Protein AF-A0AAU0KMZ4-F1 (afdb_monomer_lite)

Radius of gyration: 12.07 Å; chains: 1; bounding box: 36×17×27 Å

Sequence (64 aa):
MKYKVLITPVAPSIDTHPNFSGVLANYEVDANSESEARDVAFDRFCQENPFRSHRRDDFIINVS

Structure (mmCIF, N/CA/C/O backbone):
data_AF-A0AAU0KMZ4-F1
#
_entry.id   AF-A0AAU0KMZ4-F1
#
loop_
_atom_site.group_PDB
_atom_site.id
_atom_site.type_symbol
_atom_site.label_atom_id
_atom_site.label_alt_id
_atom_site.label_comp_id
_atom_site.label_asym_id
_atom_site.label_entity_id
_atom_site.label_seq_id
_atom_site.pdbx_PDB_ins_code
_atom_site.Cartn_x
_atom_site.Cartn_y
_atom_site.Cartn_z
_atom_site.occupancy
_atom_site.B_iso_or_equiv
_atom_site.auth_seq_id
_atom_site.auth_comp_id
_atom_site.auth_asym_id
_atom_site.auth_atom_id
_atom_site.pdbx_PDB_model_num
ATOM 1 N N . MET A 1 1 ? -10.523 2.551 11.017 1.00 88.56 1 MET A N 1
ATOM 2 C CA . MET A 1 1 ? -9.247 2.474 11.761 1.00 88.56 1 MET A CA 1
ATOM 3 C C . MET A 1 1 ? -8.180 3.041 10.853 1.00 88.56 1 MET A C 1
ATOM 5 O O . MET A 1 1 ? -8.228 2.764 9.660 1.00 88.56 1 MET A O 1
ATOM 9 N N . LYS A 1 2 ? -7.249 3.828 11.395 1.00 93.06 2 LYS A N 1
ATOM 10 C CA . LYS A 1 2 ? -6.141 4.357 10.601 1.00 93.06 2 LYS A CA 1
ATOM 11 C C . LYS A 1 2 ? -5.005 3.354 10.570 1.00 93.06 2 LYS A C 1
ATOM 13 O O . LYS A 1 2 ? -4.523 2.959 11.626 1.00 93.06 2 LYS A O 1
ATOM 18 N N . TYR A 1 3 ? -4.594 2.997 9.365 1.00 95.12 3 TYR A N 1
ATOM 19 C CA . TYR A 1 3 ? -3.470 2.120 9.092 1.00 95.12 3 TYR A CA 1
ATOM 20 C C . TYR A 1 3 ? -2.391 2.895 8.361 1.00 95.12 3 TYR A C 1
ATOM 22 O O . TYR A 1 3 ? -2.681 3.678 7.451 1.00 95.12 3 TYR A O 1
ATOM 30 N N . LYS A 1 4 ? -1.140 2.644 8.723 1.00 95.50 4 LYS A N 1
ATOM 31 C CA . LYS A 1 4 ? 0.008 3.129 7.972 1.00 95.50 4 LYS A CA 1
ATOM 32 C C . LYS A 1 4 ? 0.455 2.043 7.005 1.00 95.50 4 LYS A C 1
ATOM 34 O O . LYS A 1 4 ? 0.725 0.917 7.413 1.00 95.50 4 LYS A O 1
ATOM 39 N N . VAL A 1 5 ? 0.537 2.386 5.723 1.00 94.50 5 VAL A N 1
ATOM 40 C CA . VAL A 1 5 ? 0.894 1.458 4.650 1.00 94.50 5 VAL A CA 1
ATOM 41 C C . VA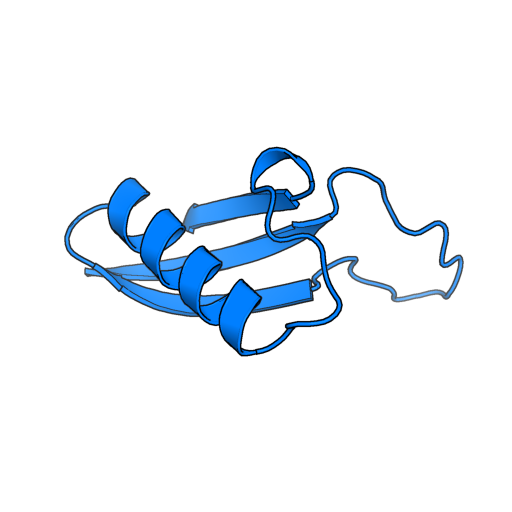L A 1 5 ? 2.163 1.922 3.947 1.00 94.50 5 VAL A C 1
ATOM 43 O O . VAL A 1 5 ? 2.210 3.010 3.378 1.00 94.50 5 VAL A O 1
ATOM 46 N N . LEU A 1 6 ? 3.190 1.077 3.967 1.00 94.00 6 LEU A N 1
ATOM 47 C CA . LEU A 1 6 ? 4.477 1.304 3.314 1.00 94.00 6 LEU A CA 1
ATOM 48 C C . LEU A 1 6 ? 4.621 0.372 2.113 1.00 94.00 6 LEU A C 1
ATOM 50 O O . LEU A 1 6 ? 4.493 -0.844 2.262 1.00 94.00 6 LEU A O 1
ATOM 54 N N . ILE A 1 7 ? 4.916 0.944 0.946 1.00 91.00 7 ILE A N 1
ATOM 55 C CA . ILE A 1 7 ? 5.129 0.213 -0.308 1.00 91.00 7 ILE A CA 1
ATOM 56 C C . ILE A 1 7 ? 6.596 0.343 -0.713 1.00 91.00 7 ILE A C 1
ATOM 58 O O . ILE A 1 7 ? 7.097 1.451 -0.928 1.00 91.00 7 ILE A O 1
ATOM 62 N N . THR A 1 8 ? 7.278 -0.790 -0.847 1.00 90.12 8 THR A N 1
ATOM 63 C CA . THR A 1 8 ? 8.660 -0.896 -1.344 1.00 90.12 8 THR A CA 1
ATOM 64 C C . THR A 1 8 ? 8.718 -1.907 -2.499 1.00 90.12 8 THR A C 1
ATOM 66 O O . THR A 1 8 ? 7.819 -2.738 -2.615 1.00 90.12 8 THR A O 1
ATOM 69 N N . PRO A 1 9 ? 9.709 -1.864 -3.406 1.00 86.19 9 PRO A N 1
ATOM 70 C CA . PRO A 1 9 ? 9.825 -2.870 -4.457 1.00 86.19 9 PRO A CA 1
ATOM 71 C C . PRO A 1 9 ? 10.380 -4.183 -3.879 1.00 86.19 9 PRO A C 1
ATOM 73 O O . PRO A 1 9 ? 11.205 -4.158 -2.965 1.00 86.19 9 PRO A O 1
ATOM 76 N N . VAL A 1 10 ? 9.957 -5.331 -4.420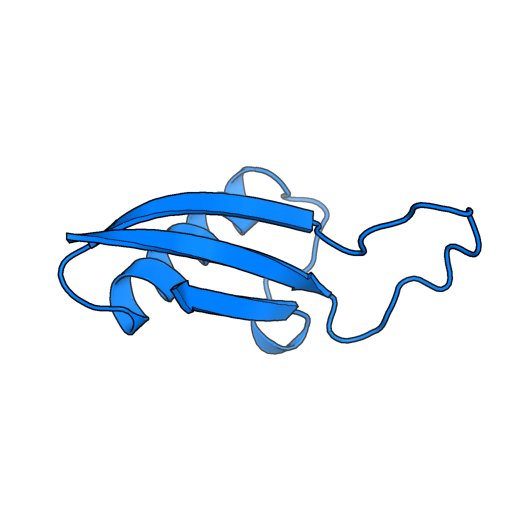 1.00 81.38 10 VAL A N 1
ATOM 77 C CA . VAL A 1 10 ? 10.481 -6.655 -4.019 1.00 81.38 10 VAL A CA 1
ATOM 78 C C . VAL A 1 10 ? 11.958 -6.800 -4.373 1.00 81.38 10 VAL A C 1
ATOM 80 O O . VAL A 1 10 ? 12.747 -7.289 -3.567 1.00 81.38 10 VAL A O 1
ATOM 83 N N . ALA A 1 11 ? 12.348 -6.349 -5.565 1.00 68.38 11 ALA A N 1
ATOM 84 C CA . ALA A 1 11 ? 13.753 -6.220 -5.912 1.00 68.38 11 ALA A CA 1
ATOM 85 C C . ALA A 1 11 ? 14.241 -4.842 -5.447 1.00 68.38 11 ALA A C 1
ATOM 87 O O . ALA A 1 11 ? 13.663 -3.836 -5.875 1.00 68.38 11 ALA A O 1
ATOM 88 N N . PRO A 1 12 ? 15.300 -4.744 -4.620 1.00 57.22 12 PRO A N 1
ATOM 89 C CA . PRO A 1 12 ? 15.931 -3.456 -4.405 1.00 57.22 12 PRO A CA 1
ATOM 90 C C . PRO A 1 12 ? 16.371 -2.961 -5.782 1.00 57.22 12 PRO A C 1
ATOM 92 O O . PRO A 1 12 ? 17.149 -3.626 -6.469 1.00 57.22 12 PRO A O 1
ATOM 95 N N . SER A 1 13 ? 15.843 -1.814 -6.218 1.00 53.50 13 SER A N 1
ATOM 96 C CA . SER A 1 13 ? 16.532 -1.063 -7.264 1.00 53.50 13 SER A CA 1
ATOM 97 C C . SER A 1 13 ? 17.958 -0.918 -6.749 1.00 53.50 13 SER A C 1
ATOM 99 O O . SER A 1 13 ? 18.135 -0.440 -5.627 1.00 53.50 13 SER A O 1
ATOM 101 N N . ILE A 1 14 ? 18.940 -1.452 -7.484 1.00 49.44 14 ILE A N 1
ATOM 102 C CA . ILE A 1 14 ? 20.367 -1.355 -7.151 1.00 49.44 14 ILE A CA 1
ATOM 103 C C . ILE A 1 14 ? 20.761 0.103 -7.381 1.00 49.44 14 ILE A C 1
ATOM 105 O O . ILE A 1 14 ? 21.467 0.452 -8.317 1.00 49.44 14 ILE A O 1
ATOM 109 N N . ASP A 1 15 ? 20.187 0.978 -6.573 1.00 52.66 15 ASP A N 1
ATOM 110 C CA . ASP A 1 15 ? 20.445 2.389 -6.564 1.00 52.66 15 ASP A CA 1
ATOM 111 C C . ASP A 1 15 ? 21.346 2.602 -5.355 1.00 52.66 15 ASP A C 1
ATOM 113 O O . ASP A 1 15 ? 20.904 2.761 -4.218 1.00 52.66 15 ASP A O 1
ATOM 117 N N . THR A 1 16 ? 22.650 2.444 -5.591 1.00 53.25 16 THR A N 1
ATOM 118 C CA . THR A 1 16 ? 23.722 2.458 -4.584 1.00 53.25 16 THR A CA 1
ATOM 119 C C . THR A 1 16 ? 23.986 3.858 -4.025 1.00 53.25 16 THR A C 1
ATOM 121 O O . THR A 1 16 ? 25.107 4.170 -3.621 1.00 53.25 16 THR A O 1
ATOM 124 N N . HIS A 1 17 ? 22.980 4.732 -4.015 1.00 56.00 17 HIS A N 1
ATOM 125 C CA . HIS A 1 17 ? 23.085 6.024 -3.365 1.00 56.00 17 HIS A CA 1
ATOM 126 C C . HIS A 1 17 ? 22.974 5.840 -1.846 1.00 56.00 17 HIS A C 1
ATOM 128 O O . HIS A 1 17 ? 22.033 5.203 -1.357 1.00 56.00 17 HIS A O 1
ATOM 134 N N . PRO A 1 18 ? 23.907 6.409 -1.066 1.00 44.84 18 PRO A N 1
ATOM 135 C CA . PRO A 1 18 ? 23.769 6.430 0.380 1.00 44.84 18 PRO A CA 1
ATOM 136 C C . PRO A 1 18 ? 22.482 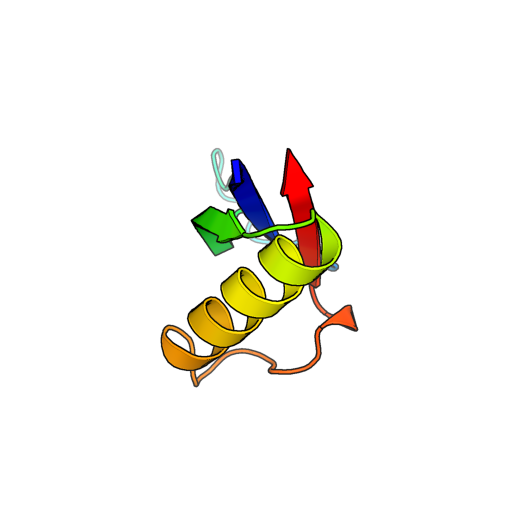7.198 0.718 1.00 44.84 18 PRO A C 1
ATOM 138 O O . PRO A 1 18 ? 22.306 8.329 0.270 1.00 44.84 18 PRO A O 1
ATOM 141 N N . ASN A 1 19 ? 21.593 6.572 1.499 1.00 54.56 19 ASN A N 1
ATOM 142 C CA . ASN A 1 19 ? 20.262 7.057 1.919 1.00 54.56 19 ASN A CA 1
ATOM 143 C C . ASN A 1 19 ? 19.063 6.738 1.006 1.00 54.56 19 ASN A C 1
ATOM 145 O O . ASN A 1 19 ? 17.980 7.281 1.233 1.00 54.56 19 ASN A O 1
ATOM 149 N N . PHE A 1 20 ? 19.185 5.837 0.028 1.00 59.34 20 PHE A N 1
ATOM 150 C CA . PHE A 1 20 ? 17.991 5.321 -0.644 1.00 59.34 20 PHE A CA 1
ATOM 151 C C . PHE A 1 20 ? 17.209 4.404 0.311 1.00 59.34 20 PHE A C 1
ATOM 153 O O . PHE A 1 20 ? 17.630 3.288 0.605 1.00 59.34 20 PHE A O 1
ATOM 160 N N . SER A 1 21 ? 16.069 4.876 0.825 1.00 65.50 21 SER A N 1
ATOM 161 C CA . SER A 1 21 ? 15.231 4.095 1.750 1.00 65.50 21 SER A CA 1
ATOM 162 C C . SER A 1 21 ? 14.542 2.904 1.076 1.00 65.50 21 SER A C 1
ATOM 164 O O . SER A 1 21 ? 13.998 2.045 1.766 1.00 65.50 21 SER A O 1
ATOM 166 N N . GLY A 1 22 ? 14.508 2.866 -0.262 1.00 74.44 22 GLY A N 1
ATOM 167 C CA . GLY A 1 22 ? 13.742 1.876 -1.020 1.00 74.44 22 GLY A CA 1
ATOM 168 C C . GLY A 1 22 ? 12.225 2.038 -0.897 1.00 74.44 22 GLY A C 1
ATOM 169 O O . GLY A 1 22 ? 11.486 1.235 -1.462 1.00 74.44 22 GLY A O 1
ATOM 170 N N . VAL A 1 23 ? 11.739 3.058 -0.180 1.00 83.62 23 VAL A N 1
ATOM 171 C CA . VAL A 1 23 ? 10.306 3.315 -0.012 1.00 83.62 23 VAL A CA 1
ATOM 172 C C . VAL A 1 23 ? 9.783 4.070 -1.224 1.00 83.62 23 VAL A C 1
ATOM 174 O O . VAL A 1 23 ? 10.225 5.180 -1.510 1.00 83.62 23 VAL A O 1
ATOM 177 N N . LEU A 1 24 ? 8.827 3.465 -1.926 1.00 85.94 24 LEU A N 1
ATOM 178 C CA . LEU A 1 24 ? 8.159 4.077 -3.074 1.00 85.94 24 LEU A CA 1
ATOM 179 C C . LEU A 1 24 ? 6.974 4.928 -2.637 1.00 85.94 24 LEU A C 1
ATOM 181 O O . LEU A 1 24 ? 6.726 5.969 -3.236 1.00 85.94 24 LEU A O 1
ATOM 185 N N . ALA A 1 25 ? 6.253 4.492 -1.603 1.00 88.81 25 ALA A N 1
ATOM 186 C CA . ALA A 1 25 ? 5.140 5.244 -1.047 1.00 88.81 25 ALA A CA 1
ATOM 187 C C . ALA A 1 25 ? 4.899 4.929 0.433 1.00 88.81 25 ALA A C 1
ATOM 189 O O . ALA A 1 25 ? 5.216 3.844 0.926 1.00 88.81 25 ALA A O 1
ATOM 190 N N . ASN A 1 26 ? 4.321 5.904 1.130 1.00 93.50 26 ASN A N 1
ATOM 191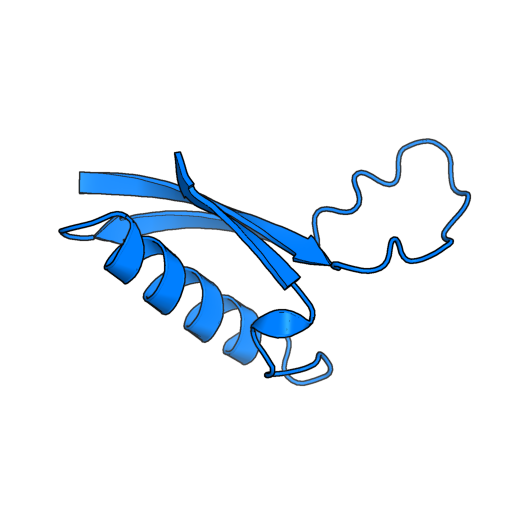 C CA . ASN A 1 26 ? 3.932 5.827 2.532 1.00 93.50 26 ASN A CA 1
ATOM 192 C C . ASN A 1 26 ? 2.570 6.513 2.687 1.00 93.50 26 ASN A C 1
ATOM 194 O O . ASN A 1 26 ? 2.483 7.735 2.557 1.00 93.50 26 ASN A O 1
ATOM 198 N N . TYR A 1 27 ? 1.525 5.734 2.945 1.00 94.25 27 TYR A N 1
ATOM 199 C CA . TYR A 1 27 ? 0.152 6.214 3.061 1.00 94.25 27 TYR A CA 1
ATOM 200 C C . TYR A 1 27 ? -0.383 6.031 4.474 1.00 94.25 27 TYR A C 1
ATOM 202 O O . TYR A 1 27 ? -0.073 5.054 5.151 1.00 94.25 27 TYR A O 1
ATOM 210 N N . GLU A 1 28 ? -1.258 6.942 4.880 1.00 94.88 28 GLU A N 1
ATOM 211 C CA . GLU A 1 28 ? -2.192 6.712 5.977 1.00 94.88 28 GLU A CA 1
ATOM 212 C C . GLU A 1 28 ? -3.577 6.495 5.370 1.00 94.88 28 GLU A C 1
ATOM 214 O O . GLU A 1 28 ? -4.071 7.338 4.615 1.00 94.88 28 GLU A O 1
ATOM 219 N N . VAL A 1 29 ? -4.180 5.346 5.661 1.00 94.75 29 VAL A N 1
ATOM 220 C CA . VAL A 1 29 ? -5.457 4.921 5.086 1.00 94.75 29 VAL A CA 1
ATOM 221 C C . VAL A 1 29 ? -6.435 4.612 6.208 1.00 94.75 29 VAL A C 1
ATOM 223 O O . VAL A 1 29 ? -6.120 3.855 7.124 1.00 94.75 29 VAL A O 1
ATOM 226 N N . ASP A 1 30 ? -7.636 5.182 6.129 1.00 94.19 30 ASP A N 1
ATOM 227 C CA . ASP A 1 30 ? -8.755 4.766 6.970 1.00 94.19 30 ASP A CA 1
ATOM 228 C C . ASP A 1 30 ? -9.449 3.556 6.331 1.00 94.19 30 ASP A C 1
ATOM 230 O O . ASP A 1 30 ? -10.010 3.661 5.243 1.00 94.19 30 ASP A O 1
ATOM 234 N N . ALA A 1 31 ? -9.400 2.408 7.007 1.00 93.44 31 ALA A N 1
ATOM 235 C CA . ALA A 1 31 ? -10.018 1.158 6.563 1.00 93.44 31 ALA A CA 1
ATOM 236 C C . ALA A 1 31 ? -10.608 0.370 7.744 1.00 93.44 31 ALA A C 1
ATOM 238 O O . ALA A 1 31 ? -10.364 0.687 8.916 1.00 93.44 31 ALA A O 1
ATOM 239 N N . ASN A 1 32 ? -11.389 -0.667 7.453 1.00 93.62 32 ASN A N 1
ATOM 240 C CA . ASN A 1 32 ? -11.981 -1.552 8.459 1.00 93.62 32 ASN A CA 1
ATOM 241 C C . ASN A 1 32 ? -11.084 -2.755 8.784 1.00 93.62 32 ASN A C 1
ATOM 243 O O . ASN A 1 32 ? -11.312 -3.426 9.787 1.00 93.62 32 ASN A O 1
ATOM 247 N N . SER A 1 33 ? -10.070 -3.031 7.957 1.00 94.38 33 SER A N 1
ATOM 248 C CA . SER A 1 33 ? -9.102 -4.113 8.162 1.00 94.38 33 SER A CA 1
ATOM 249 C C . SER A 1 33 ? -7.746 -3.804 7.522 1.00 94.38 33 SER A C 1
ATOM 251 O O . SER A 1 33 ? -7.655 -2.980 6.611 1.00 94.38 33 SER A O 1
ATOM 253 N N . GLU A 1 34 ? -6.697 -4.518 7.942 1.00 93.62 34 GLU A N 1
ATOM 254 C CA . GLU A 1 34 ? -5.366 -4.408 7.328 1.00 93.62 34 GLU A CA 1
ATOM 255 C C . GLU A 1 34 ? -5.370 -4.800 5.845 1.00 93.62 34 GLU A C 1
ATOM 257 O O . GLU A 1 34 ? -4.687 -4.170 5.042 1.00 93.62 34 GLU A O 1
ATOM 262 N N . SER A 1 35 ? -6.153 -5.818 5.462 1.00 93.44 35 SER A N 1
ATOM 263 C CA . SER A 1 35 ? -6.251 -6.245 4.059 1.00 93.44 35 SER A CA 1
ATOM 264 C C . SER A 1 35 ? -6.867 -5.150 3.193 1.00 93.44 35 SER A C 1
ATOM 266 O O . SER A 1 35 ? -6.324 -4.825 2.142 1.00 93.44 35 SER A O 1
ATOM 268 N N . GLU A 1 36 ? -7.954 -4.538 3.666 1.00 94.75 36 GLU A N 1
ATOM 269 C CA . GLU A 1 36 ? -8.603 -3.420 2.979 1.00 94.75 36 GLU A CA 1
ATOM 270 C C . GLU A 1 36 ? -7.669 -2.205 2.895 1.00 94.75 36 GLU A C 1
ATOM 272 O O . GLU A 1 36 ? -7.520 -1.621 1.824 1.00 94.75 36 GLU A O 1
ATOM 277 N N . ALA A 1 37 ? -6.963 -1.866 3.982 1.00 95.00 37 ALA A N 1
ATOM 278 C CA . ALA A 1 37 ? -5.961 -0.798 3.968 1.00 95.00 37 ALA A CA 1
ATOM 279 C C . ALA A 1 37 ? -4.876 -1.055 2.915 1.00 95.00 37 ALA A C 1
ATOM 281 O O . ALA A 1 37 ? -4.464 -0.140 2.199 1.00 95.00 37 ALA A O 1
ATOM 282 N N . ARG A 1 38 ? -4.436 -2.312 2.796 1.00 93.06 38 ARG A N 1
ATOM 283 C CA . ARG A 1 38 ? -3.440 -2.737 1.815 1.00 93.06 38 ARG A CA 1
ATOM 284 C C . ARG A 1 38 ? -3.939 -2.588 0.382 1.00 93.06 38 ARG A C 1
ATOM 286 O O . ARG A 1 38 ? -3.143 -2.247 -0.489 1.00 93.06 38 ARG A O 1
ATOM 293 N N . ASP A 1 39 ? -5.200 -2.918 0.118 1.00 94.19 39 ASP A N 1
ATOM 294 C CA . ASP A 1 39 ? -5.802 -2.825 -1.217 1.00 94.19 39 ASP A CA 1
ATOM 295 C C . ASP A 1 39 ? -5.965 -1.358 -1.623 1.00 94.19 39 ASP A C 1
ATOM 297 O O . ASP A 1 39 ? -5.437 -0.938 -2.650 1.00 94.19 39 ASP A O 1
ATOM 301 N N . VAL A 1 40 ? -6.563 -0.544 -0.750 1.00 94.62 40 VAL A N 1
ATOM 302 C CA . VAL A 1 40 ? -6.786 0.891 -0.988 1.00 94.62 40 VAL A CA 1
ATOM 303 C C . VAL A 1 40 ? -5.469 1.645 -1.197 1.00 94.62 40 VAL A C 1
ATOM 305 O O . VAL A 1 40 ? -5.355 2.465 -2.109 1.00 94.62 40 VAL A O 1
ATOM 308 N N . ALA A 1 41 ? -4.453 1.367 -0.376 1.00 94.69 41 ALA A N 1
ATOM 309 C CA . ALA A 1 41 ? -3.134 1.974 -0.534 1.00 94.69 41 ALA A CA 1
ATOM 310 C C . ALA A 1 41 ? -2.473 1.589 -1.866 1.00 94.69 41 ALA A C 1
ATOM 312 O O . ALA A 1 41 ? -1.819 2.423 -2.491 1.00 94.69 41 ALA A O 1
ATOM 313 N N . PHE A 1 42 ? -2.636 0.336 -2.303 1.00 93.50 42 PHE A N 1
ATOM 314 C CA . PHE A 1 42 ? -2.049 -0.144 -3.550 1.00 93.50 42 PHE A CA 1
ATOM 315 C C . PHE A 1 42 ? -2.743 0.441 -4.783 1.00 93.50 42 PHE A C 1
ATOM 317 O O . PHE A 1 42 ? -2.065 0.876 -5.713 1.00 93.50 42 PHE A O 1
ATOM 324 N N . ASP A 1 43 ? -4.071 0.530 -4.774 1.00 94.31 43 ASP A N 1
ATOM 325 C CA . ASP A 1 43 ? -4.823 1.165 -5.858 1.00 94.31 43 ASP A CA 1
ATOM 326 C C . ASP A 1 43 ? -4.435 2.637 -6.004 1.00 94.31 43 ASP A C 1
ATOM 328 O O . ASP A 1 43 ? -4.158 3.113 -7.109 1.00 94.31 43 ASP A O 1
ATOM 332 N N . ARG A 1 44 ? -4.324 3.352 -4.879 1.00 94.00 44 ARG A N 1
ATOM 333 C CA . ARG A 1 44 ? -3.857 4.741 -4.867 1.00 94.00 44 ARG A CA 1
ATOM 334 C C . ARG A 1 44 ? -2.434 4.869 -5.408 1.00 94.00 44 ARG A C 1
ATOM 336 O O . ARG A 1 44 ? -2.166 5.748 -6.223 1.00 94.00 44 ARG A O 1
ATOM 343 N N . PHE A 1 45 ? -1.538 3.975 -5.000 1.00 93.19 45 PHE A N 1
ATOM 344 C CA . PHE A 1 45 ? -0.170 3.936 -5.508 1.00 93.1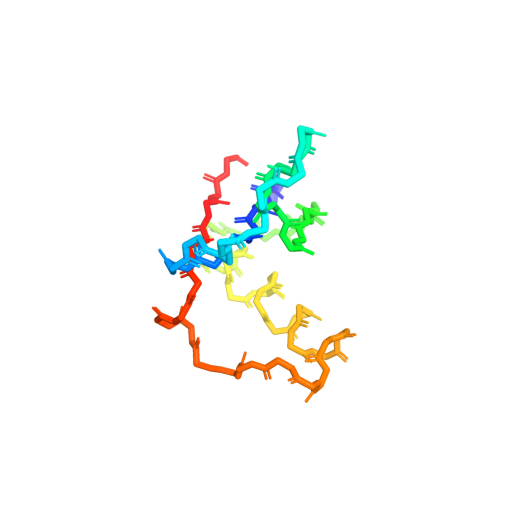9 45 PHE A CA 1
ATOM 345 C C . PHE A 1 45 ? -0.114 3.774 -7.027 1.00 93.19 45 PHE A C 1
ATOM 347 O O . PHE A 1 45 ? 0.631 4.501 -7.686 1.00 93.19 45 PHE A O 1
ATOM 354 N N . CYS A 1 46 ? -0.920 2.864 -7.577 1.00 91.19 46 CYS A N 1
ATOM 355 C CA . CYS A 1 46 ? -1.027 2.625 -9.014 1.00 91.19 46 CYS A CA 1
ATOM 356 C C . CYS A 1 46 ? -1.523 3.871 -9.763 1.00 91.19 46 CYS A C 1
ATOM 358 O O . CYS A 1 46 ? -0.965 4.236 -10.794 1.00 91.19 46 CYS A O 1
ATOM 360 N N . GLN A 1 47 ? -2.529 4.563 -9.220 1.00 91.75 47 GLN A N 1
ATOM 361 C CA . GLN A 1 47 ? -3.056 5.802 -9.802 1.00 91.75 47 GLN A CA 1
ATOM 362 C C . GLN A 1 47 ? -2.026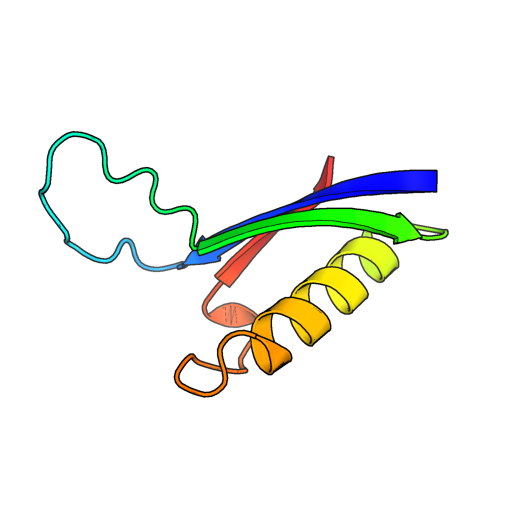 6.939 -9.799 1.00 91.75 47 GLN A C 1
ATOM 364 O O . GLN A 1 47 ? -1.920 7.678 -10.776 1.00 91.75 47 GLN A O 1
ATOM 369 N N . GLU A 1 48 ? -1.260 7.080 -8.716 1.00 91.25 48 GLU A N 1
ATOM 370 C CA . GLU A 1 48 ? -0.217 8.105 -8.589 1.00 91.25 48 GLU A CA 1
ATOM 371 C C . GLU A 1 48 ? 1.040 7.764 -9.415 1.00 91.25 48 GLU A C 1
ATOM 373 O O . GLU A 1 48 ? 1.784 8.660 -9.812 1.00 91.25 48 GLU A O 1
ATOM 378 N N . ASN A 1 49 ? 1.273 6.480 -9.713 1.00 86.56 49 ASN A N 1
ATOM 379 C CA . ASN A 1 49 ? 2.454 5.988 -10.423 1.00 86.56 49 ASN A CA 1
ATOM 380 C C . ASN A 1 49 ? 2.083 5.145 -11.660 1.00 86.56 49 ASN A C 1
ATOM 382 O O . ASN A 1 49 ? 2.459 3.972 -11.728 1.00 86.56 49 ASN A O 1
ATOM 386 N N . PRO A 1 50 ? 1.450 5.731 -12.694 1.00 85.62 50 PRO A N 1
ATOM 387 C CA . PRO A 1 50 ? 0.979 4.985 -13.868 1.00 85.62 50 PRO A CA 1
ATOM 388 C C . PRO A 1 50 ? 2.108 4.352 -14.702 1.00 85.62 50 PRO A C 1
ATOM 390 O O . PRO A 1 50 ? 1.859 3.495 -15.545 1.00 85.62 50 PRO A O 1
ATOM 393 N N . PHE A 1 51 ? 3.357 4.780 -14.489 1.00 83.25 51 PHE A N 1
ATOM 394 C CA . PHE A 1 51 ? 4.546 4.236 -15.154 1.00 83.25 51 PHE A CA 1
ATOM 395 C C . PHE A 1 51 ? 5.153 3.024 -14.431 1.00 83.25 51 PHE A C 1
ATOM 397 O O . PHE A 1 51 ? 6.115 2.437 -14.927 1.00 83.25 51 PHE A O 1
ATOM 404 N N . ARG A 1 52 ? 4.658 2.676 -13.237 1.00 81.38 52 ARG A N 1
ATOM 405 C CA . ARG A 1 52 ? 5.136 1.524 -12.464 1.00 81.38 52 ARG A CA 1
ATOM 406 C C . ARG A 1 52 ? 4.287 0.291 -12.751 1.00 81.38 52 ARG A C 1
ATOM 408 O O . ARG A 1 52 ? 3.219 0.367 -13.349 1.00 81.38 52 ARG A O 1
ATOM 415 N N . SER A 1 53 ? 4.796 -0.866 -12.332 1.00 80.56 53 SER A N 1
ATOM 416 C CA . SER A 1 53 ? 4.026 -2.103 -12.408 1.00 80.56 53 SER A CA 1
ATOM 417 C C . SER A 1 53 ? 2.734 -1.973 -11.605 1.00 80.56 53 SER A C 1
ATOM 419 O O . SER A 1 53 ? 2.744 -1.480 -10.481 1.00 80.56 53 SER A O 1
ATOM 421 N N . HIS A 1 54 ? 1.636 -2.460 -12.177 1.00 86.19 54 HIS A N 1
ATOM 422 C CA . HIS A 1 54 ? 0.364 -2.642 -11.476 1.00 86.19 54 HIS A CA 1
ATOM 423 C C . HIS A 1 54 ? 0.253 -4.038 -10.841 1.00 86.19 54 HIS A C 1
ATOM 425 O O . HIS A 1 54 ? -0.780 -4.389 -10.273 1.00 86.19 54 HIS A O 1
ATOM 431 N N . ARG A 1 55 ? 1.295 -4.875 -10.949 1.00 85.75 55 ARG A N 1
ATOM 432 C CA . ARG A 1 55 ? 1.315 -6.197 -10.318 1.00 85.75 55 ARG A CA 1
ATOM 433 C C . ARG A 1 55 ? 1.726 -6.049 -8.865 1.00 85.75 55 ARG A C 1
ATOM 435 O O . ARG A 1 55 ? 2.839 -5.630 -8.568 1.00 85.75 55 ARG A O 1
ATOM 442 N N . ARG A 1 56 ? 0.837 -6.445 -7.960 1.00 85.00 56 ARG A N 1
ATOM 443 C CA . ARG A 1 56 ? 1.076 -6.371 -6.516 1.00 85.00 56 ARG A CA 1
ATOM 444 C C . ARG A 1 56 ? 2.311 -7.155 -6.070 1.00 85.00 56 ARG A C 1
ATOM 446 O O . ARG A 1 56 ? 3.017 -6.690 -5.187 1.00 85.00 56 ARG A O 1
ATOM 453 N N . ASP A 1 57 ? 2.586 -8.288 -6.714 1.00 87.00 57 ASP A N 1
ATOM 454 C CA . ASP A 1 57 ? 3.715 -9.177 -6.395 1.00 87.00 57 ASP A CA 1
ATOM 455 C C . ASP A 1 57 ? 5.092 -8.544 -6.642 1.00 87.00 57 ASP A C 1
ATOM 457 O O . ASP A 1 57 ? 6.094 -9.050 -6.148 1.00 87.00 57 ASP A O 1
ATOM 461 N N . ASP A 1 58 ? 5.155 -7.434 -7.383 1.00 85.50 58 ASP A N 1
ATOM 462 C CA . ASP A 1 58 ? 6.399 -6.690 -7.592 1.00 85.50 58 ASP A CA 1
ATOM 463 C C . ASP A 1 58 ? 6.735 -5.780 -6.393 1.00 85.50 58 ASP A C 1
ATOM 465 O O . ASP A 1 58 ? 7.807 -5.164 -6.353 1.00 85.50 58 ASP A O 1
ATOM 469 N N . PHE A 1 59 ? 5.842 -5.702 -5.397 1.00 88.62 59 PHE A N 1
ATOM 470 C CA . PHE A 1 59 ? 5.954 -4.816 -4.243 1.00 88.62 59 PHE A CA 1
ATOM 471 C C . PHE A 1 59 ? 5.757 -5.539 -2.910 1.00 88.62 59 PHE A C 1
ATOM 473 O O . PHE A 1 59 ? 4.929 -6.434 -2.753 1.00 88.62 59 PHE A O 1
ATOM 480 N N . ILE A 1 60 ? 6.492 -5.082 -1.902 1.00 89.81 60 ILE A N 1
ATOM 481 C CA . ILE A 1 60 ? 6.263 -5.421 -0.503 1.00 89.81 60 ILE A CA 1
ATOM 482 C C . ILE A 1 60 ? 5.366 -4.331 0.077 1.00 89.81 60 ILE A C 1
ATOM 484 O O . ILE A 1 60 ? 5.712 -3.149 0.039 1.00 89.81 60 ILE A O 1
ATOM 488 N N . ILE A 1 61 ? 4.212 -4.734 0.611 1.00 92.31 61 ILE A N 1
ATOM 489 C CA . ILE A 1 61 ? 3.228 -3.817 1.195 1.00 92.31 61 ILE A CA 1
ATOM 490 C C . ILE A 1 61 ? 3.031 -4.160 2.669 1.00 92.31 61 ILE A C 1
ATOM 492 O O . ILE A 1 61 ? 2.313 -5.107 3.020 1.00 92.31 61 ILE A O 1
ATOM 496 N N . ASN A 1 62 ? 3.677 -3.372 3.521 1.00 92.75 62 ASN A N 1
ATOM 497 C CA . ASN A 1 62 ? 3.603 -3.499 4.971 1.00 92.75 62 ASN A CA 1
ATOM 498 C C . ASN A 1 62 ? 2.494 -2.602 5.513 1.00 92.75 62 ASN A C 1
ATOM 500 O O . ASN A 1 62 ? 2.424 -1.432 5.147 1.00 92.75 62 ASN A O 1
ATOM 504 N N . VAL A 1 63 ? 1.656 -3.158 6.384 1.00 93.19 63 VAL A N 1
ATOM 505 C CA . VAL A 1 63 ? 0.567 -2.453 7.066 1.00 93.19 63 VAL A CA 1
ATOM 506 C C . VAL A 1 63 ? 0.853 -2.503 8.565 1.00 93.19 63 VAL A C 1
ATOM 508 O O . VAL A 1 63 ? 1.265 -3.552 9.061 1.00 93.19 63 VAL A O 1
ATOM 511 N N . SER A 1 64 ? 0.693 -1.376 9.256 1.00 90.62 64 SER A N 1
ATOM 512 C CA . SER A 1 64 ? 0.909 -1.224 10.703 1.00 90.62 64 SER A CA 1
ATOM 513 C C . SER A 1 64 ? -0.102 -0.284 11.335 1.00 90.62 64 SER A C 1
ATOM 515 O O . SER A 1 64 ? -0.530 0.647 10.609 1.00 90.62 64 SER A O 1
#

Foldseek 3Di:
DKKKKWKAFPDQPPPVDPPPPRTPDIDIDDDPDQVRRQVVVLVVSCVVCVVDDNDCNRIDMDID

Secondary structure (DSSP, 8-state):
-EEEEEEEESSPP----TT-----EEEEEE-SSHHHHHHHHHHHHHHH-TTS---GGGEEEEE-

pLDDT: mean 84.48, std 13.97, range [44.84, 95.5]